Protein AF-E2AA90-F1 (afdb_monomer_lite)

pLDDT: mean 72.9, std 13.1, range [33.41, 88.0]

Foldseek 3Di:
DALVVVCVVVVHDSVVSVCCCCVVVVDPDPDRVPPDPDPDDPVVD

Secondary structure (DSSP, 8-state):
--HHHHHHHTTS-HHHHHHIIIIIT--S---TTTS-SSS-SSS--

Radius of gyration: 9.76 Å; chains: 1; bounding box: 25×19×20 Å

Structure (mmCIF, N/CA/C/O backbone):
data_AF-E2AA90-F1
#
_entry.id   AF-E2AA90-F1
#
loop_
_atom_site.group_PDB
_atom_site.id
_atom_site.type_symbol
_atom_site.label_atom_id
_atom_site.label_alt_id
_atom_site.label_comp_id
_atom_site.label_asym_id
_atom_site.label_entity_id
_atom_site.label_seq_id
_atom_site.pdbx_PDB_ins_code
_atom_site.Cartn_x
_atom_site.Cartn_y
_atom_site.Cartn_z
_atom_site.occupancy
_atom_site.B_iso_or_equiv
_atom_site.auth_seq_id
_atom_site.auth_comp_id
_atom_site.auth_asym_id
_atom_site.auth_atom_id
_atom_site.pdbx_PDB_model_num
ATOM 1 N N . VAL A 1 1 ? -3.726 -9.829 -2.337 1.00 61.50 1 VAL A N 1
ATOM 2 C CA . VAL A 1 1 ? -2.467 -9.973 -3.120 1.00 61.50 1 VAL A CA 1
ATOM 3 C C . VAL A 1 1 ? -1.363 -9.365 -2.299 1.00 61.50 1 VAL A C 1
ATOM 5 O O . VAL A 1 1 ? -1.637 -8.419 -1.571 1.00 61.50 1 VAL A O 1
ATOM 8 N N . LYS A 1 2 ? -0.151 -9.917 -2.318 1.00 72.88 2 LYS A N 1
ATOM 9 C CA . LYS A 1 2 ? 0.939 -9.308 -1.537 1.00 72.88 2 LYS A CA 1
ATOM 10 C C . LYS A 1 2 ? 1.391 -8.017 -2.238 1.00 72.88 2 LYS A C 1
ATOM 12 O O . LYS A 1 2 ? 1.414 -7.975 -3.460 1.00 72.88 2 LYS A O 1
ATOM 17 N N . VAL A 1 3 ? 1.805 -6.98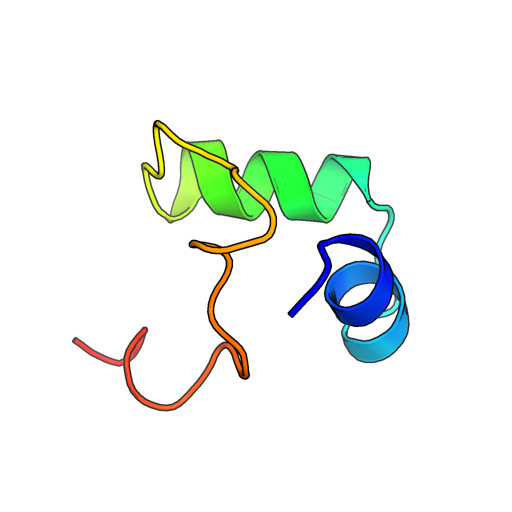2 -1.501 1.00 74.81 3 VAL A N 1
ATOM 18 C CA . VAL A 1 3 ? 2.319 -5.713 -2.084 1.00 74.81 3 VAL A CA 1
ATOM 19 C C . VAL A 1 3 ? 3.443 -5.969 -3.102 1.00 74.81 3 VAL A C 1
ATOM 21 O O . VAL A 1 3 ? 3.537 -5.292 -4.118 1.00 74.81 3 VAL A O 1
ATOM 24 N N . ARG A 1 4 ? 4.236 -7.024 -2.881 1.00 79.94 4 ARG A N 1
ATOM 25 C CA . ARG A 1 4 ? 5.292 -7.487 -3.792 1.00 79.94 4 ARG A CA 1
ATOM 26 C C . ARG A 1 4 ? 4.782 -8.038 -5.132 1.00 79.94 4 ARG A C 1
ATOM 28 O O . ARG A 1 4 ? 5.466 -7.953 -6.142 1.00 79.94 4 ARG A O 1
ATOM 35 N N . GLU A 1 5 ? 3.593 -8.627 -5.159 1.00 79.56 5 GLU A N 1
ATOM 36 C CA . GLU A 1 5 ? 2.964 -9.004 -6.428 1.00 79.56 5 GLU A CA 1
ATOM 37 C C . GLU A 1 5 ? 2.490 -7.752 -7.172 1.00 79.56 5 GLU A C 1
ATOM 39 O O . GLU A 1 5 ? 2.696 -7.673 -8.374 1.00 79.56 5 GLU A O 1
ATOM 44 N N . LEU A 1 6 ? 1.951 -6.739 -6.477 1.00 78.56 6 LEU A N 1
ATOM 45 C CA . LEU A 1 6 ? 1.599 -5.460 -7.114 1.00 78.56 6 LEU A CA 1
ATOM 46 C C . LEU A 1 6 ? 2.824 -4.742 -7.673 1.00 78.56 6 LEU A C 1
ATOM 48 O O . LEU A 1 6 ? 2.760 -4.249 -8.791 1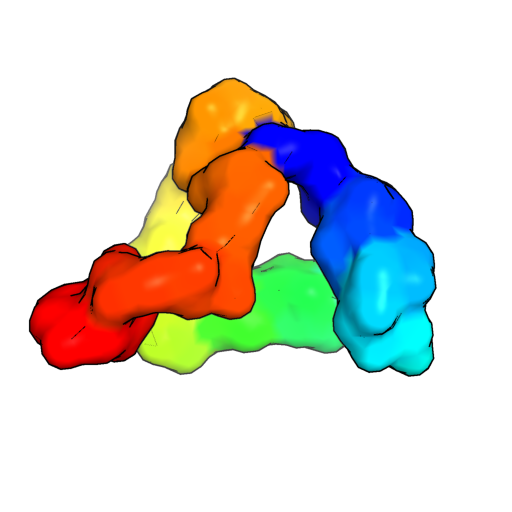.00 78.56 6 LEU A O 1
ATOM 52 N N . SER A 1 7 ? 3.940 -4.717 -6.938 1.00 84.00 7 SER A N 1
ATOM 53 C CA . SER A 1 7 ? 5.186 -4.133 -7.444 1.00 84.00 7 SER A CA 1
ATOM 54 C C . SER A 1 7 ? 5.667 -4.845 -8.704 1.00 84.00 7 SER A C 1
ATOM 56 O O . SER A 1 7 ? 6.125 -4.192 -9.630 1.00 84.00 7 SER A O 1
ATOM 58 N N . ASN A 1 8 ? 5.518 -6.172 -8.764 1.00 84.31 8 ASN A N 1
ATOM 59 C CA . ASN A 1 8 ? 5.917 -6.961 -9.927 1.00 84.31 8 ASN A CA 1
ATOM 60 C C . ASN A 1 8 ? 4.956 -6.786 -11.114 1.00 84.31 8 ASN A C 1
ATOM 62 O O . ASN A 1 8 ? 5.414 -6.677 -12.244 1.00 84.31 8 ASN A O 1
ATOM 66 N N . ILE A 1 9 ? 3.642 -6.739 -10.873 1.00 83.81 9 ILE A N 1
ATOM 67 C CA . ILE A 1 9 ? 2.621 -6.566 -11.921 1.00 83.81 9 ILE A CA 1
ATOM 68 C C . ILE A 1 9 ? 2.676 -5.152 -12.503 1.00 83.81 9 ILE A C 1
ATOM 70 O O . ILE A 1 9 ? 2.641 -4.978 -13.716 1.00 83.81 9 ILE A O 1
ATOM 74 N N . ALA A 1 10 ? 2.766 -4.139 -11.640 1.00 80.50 10 ALA A N 1
ATOM 75 C CA . ALA A 1 10 ? 2.838 -2.742 -12.051 1.00 80.50 10 ALA A CA 1
ATOM 76 C C . ALA A 1 10 ? 4.273 -2.289 -12.380 1.00 80.50 10 ALA A C 1
ATOM 78 O O . ALA A 1 10 ? 4.464 -1.151 -12.796 1.00 80.50 10 ALA A O 1
ATOM 79 N N . ASN A 1 11 ? 5.272 -3.162 -12.198 1.00 86.25 11 ASN A N 1
ATOM 80 C CA . ASN A 1 11 ? 6.699 -2.895 -12.400 1.00 86.25 11 ASN A CA 1
ATOM 81 C C . ASN A 1 11 ? 7.188 -1.590 -11.732 1.00 86.25 11 ASN A C 1
ATOM 83 O O . ASN A 1 11 ? 7.980 -0.831 -12.289 1.00 86.25 11 ASN A O 1
ATOM 87 N N . ILE A 1 12 ? 6.686 -1.316 -10.529 1.00 86.56 12 ILE A N 1
ATOM 88 C CA . ILE A 1 12 ? 7.033 -0.149 -9.711 1.00 86.56 12 ILE A CA 1
ATOM 89 C C . ILE A 1 12 ? 7.645 -0.606 -8.394 1.00 86.56 12 ILE A C 1
ATOM 91 O O . ILE A 1 12 ? 7.403 -1.720 -7.938 1.00 86.56 12 ILE A O 1
ATOM 95 N N . SER A 1 13 ? 8.424 0.257 -7.745 1.00 88.00 13 SER A N 1
ATOM 96 C CA . SER A 1 13 ? 8.981 -0.069 -6.434 1.00 88.00 13 SER A CA 1
ATOM 97 C C . SER A 1 13 ? 7.874 -0.298 -5.396 1.00 88.00 13 SER A C 1
ATOM 99 O O . SER A 1 13 ? 6.822 0.341 -5.426 1.00 88.00 13 SER A O 1
ATOM 101 N N . ILE A 1 14 ? 8.125 -1.200 -4.442 1.00 84.44 14 ILE A N 1
ATOM 102 C CA . ILE A 1 14 ? 7.201 -1.506 -3.332 1.00 84.44 14 ILE A CA 1
ATOM 103 C C . ILE A 1 14 ? 6.842 -0.237 -2.545 1.00 84.44 14 ILE A C 1
ATOM 105 O O . ILE A 1 14 ? 5.691 -0.059 -2.160 1.00 84.44 14 ILE A O 1
ATOM 109 N N . ASP A 1 15 ? 7.809 0.661 -2.361 1.00 85.75 15 ASP A N 1
ATOM 110 C CA . ASP A 1 15 ? 7.608 1.965 -1.725 1.00 85.75 15 ASP A CA 1
ATOM 111 C C . ASP A 1 15 ? 6.586 2.826 -2.483 1.00 85.75 15 ASP A C 1
ATOM 113 O O . ASP A 1 15 ? 5.656 3.381 -1.901 1.00 85.75 15 ASP A O 1
ATOM 117 N N . ARG A 1 16 ? 6.674 2.833 -3.818 1.00 85.94 16 ARG A N 1
ATOM 118 C CA . ARG A 1 16 ? 5.717 3.543 -4.667 1.00 85.94 16 ARG A CA 1
ATOM 119 C C . ARG A 1 16 ? 4.324 2.930 -4.592 1.00 85.94 16 ARG A C 1
ATOM 121 O O . ARG A 1 16 ? 3.346 3.669 -4.579 1.00 85.94 16 ARG A O 1
ATOM 128 N N . VAL A 1 17 ? 4.226 1.603 -4.480 1.00 84.12 17 VAL A N 1
ATOM 129 C CA . VAL A 1 17 ? 2.947 0.926 -4.217 1.00 84.12 17 VAL A CA 1
ATOM 130 C C . VAL A 1 17 ? 2.377 1.372 -2.868 1.00 84.12 17 VAL A C 1
ATOM 132 O O . VAL A 1 17 ? 1.202 1.714 -2.801 1.00 84.12 17 VAL A O 1
ATOM 135 N N . HIS A 1 18 ? 3.184 1.421 -1.804 1.00 82.12 18 HIS A N 1
ATOM 136 C CA . HIS A 1 18 ? 2.731 1.900 -0.494 1.00 82.12 18 HIS A CA 1
ATOM 137 C C . HIS A 1 18 ? 2.246 3.350 -0.529 1.00 82.12 18 HIS A C 1
ATOM 139 O O . HIS A 1 18 ? 1.163 3.618 -0.015 1.00 82.12 18 HIS A O 1
ATOM 145 N N . ASN A 1 19 ? 2.983 4.251 -1.182 1.00 86.38 19 ASN A N 1
ATOM 146 C CA . ASN A 1 19 ? 2.566 5.645 -1.336 1.00 86.38 19 ASN A CA 1
ATOM 147 C C . ASN A 1 19 ? 1.239 5.759 -2.092 1.00 86.38 19 ASN A C 1
ATOM 149 O O . ASN A 1 19 ? 0.365 6.504 -1.671 1.00 86.38 19 ASN A O 1
ATOM 153 N N . ILE A 1 20 ? 1.022 4.979 -3.154 1.00 85.00 20 ILE A N 1
ATOM 154 C CA . ILE A 1 20 ? -0.262 4.987 -3.872 1.00 85.00 20 ILE A CA 1
ATOM 155 C C . ILE A 1 20 ? -1.396 4.478 -2.976 1.00 85.00 20 ILE A C 1
ATOM 157 O O . ILE A 1 20 ? -2.446 5.111 -2.886 1.00 85.00 20 ILE A O 1
ATOM 161 N N . LEU A 1 21 ? -1.186 3.367 -2.268 1.00 81.50 21 LEU A N 1
ATOM 162 C CA . LEU A 1 21 ? -2.206 2.812 -1.378 1.00 81.50 21 LEU A CA 1
ATOM 163 C C . LEU A 1 21 ? -2.538 3.762 -0.209 1.00 81.50 21 LEU A C 1
ATOM 165 O O . LEU A 1 21 ? -3.692 3.841 0.206 1.00 81.50 21 LEU A O 1
ATOM 169 N N . HIS A 1 22 ? -1.552 4.484 0.320 1.00 81.69 22 HIS A N 1
ATOM 170 C CA . HIS A 1 22 ? -1.743 5.388 1.453 1.00 81.69 22 HIS A CA 1
ATOM 171 C C . HIS A 1 22 ? -2.264 6.769 1.034 1.00 81.69 22 HIS A C 1
ATOM 173 O O . HIS A 1 22 ? -3.276 7.222 1.561 1.00 81.69 22 HIS A O 1
ATOM 179 N N . GLU A 1 23 ? -1.614 7.417 0.068 1.00 85.19 23 GLU A N 1
ATOM 180 C CA . GLU A 1 23 ? -1.895 8.804 -0.323 1.00 85.19 23 GLU A CA 1
ATOM 181 C C . GLU A 1 23 ? -3.072 8.904 -1.287 1.00 85.19 23 GLU A C 1
ATOM 183 O O . GLU A 1 23 ? -3.942 9.751 -1.113 1.00 85.19 23 GLU A O 1
ATOM 188 N N . HIS A 1 24 ? -3.122 8.031 -2.295 1.00 82.81 24 HIS A N 1
ATOM 189 C CA . HIS A 1 24 ? -4.160 8.103 -3.323 1.00 82.81 24 HIS A CA 1
ATOM 190 C C . HIS A 1 24 ? -5.406 7.306 -2.944 1.00 82.81 24 HIS A C 1
ATOM 192 O O . HIS A 1 24 ? -6.508 7.678 -3.336 1.00 82.81 24 HIS A O 1
ATOM 198 N N . LEU A 1 25 ? -5.245 6.204 -2.201 1.00 80.44 25 LEU A N 1
ATOM 199 C CA . LEU A 1 25 ? -6.360 5.325 -1.825 1.00 80.44 25 LEU A CA 1
ATOM 200 C C . LEU A 1 25 ? -6.774 5.445 -0.362 1.00 80.44 25 LEU A C 1
ATOM 202 O O . LEU A 1 25 ? -7.684 4.736 0.068 1.00 80.44 25 LEU A O 1
ATOM 206 N N . HIS A 1 26 ? -6.108 6.319 0.399 1.00 78.44 26 HIS A N 1
ATOM 207 C CA . HIS A 1 26 ? -6.384 6.583 1.812 1.00 78.44 26 HIS A CA 1
ATOM 208 C C . HIS A 1 26 ? -6.480 5.308 2.672 1.00 78.44 26 HIS A C 1
ATOM 210 O O . HIS A 1 26 ? -7.171 5.267 3.697 1.00 78.44 26 HIS A O 1
ATOM 216 N N . MET A 1 27 ? -5.774 4.238 2.284 1.00 79.62 27 MET A N 1
ATOM 217 C CA . MET A 1 27 ? -5.807 2.968 3.000 1.00 79.62 27 MET A CA 1
ATOM 218 C C . MET A 1 27 ? -4.915 3.045 4.239 1.00 79.62 27 MET A C 1
ATOM 220 O O . MET A 1 27 ? -3.706 2.843 4.184 1.00 79.62 27 MET A O 1
ATOM 224 N N . ARG A 1 28 ? -5.533 3.267 5.401 1.00 71.81 28 ARG A N 1
ATOM 225 C CA . ARG A 1 28 ? -4.830 3.317 6.697 1.00 71.81 28 ARG A CA 1
ATOM 226 C C . ARG A 1 28 ? -4.313 1.963 7.206 1.00 71.81 28 ARG A C 1
ATOM 228 O O . ARG A 1 28 ? -3.465 1.940 8.092 1.00 71.81 28 ARG A O 1
ATOM 235 N N . LYS A 1 29 ? -4.812 0.828 6.696 1.00 67.12 29 LYS A N 1
ATOM 236 C CA . LYS A 1 29 ? -4.365 -0.525 7.094 1.00 67.12 29 LYS A CA 1
ATOM 237 C C . LYS A 1 29 ? -3.875 -1.331 5.894 1.00 67.12 29 LYS A C 1
ATOM 239 O O . LYS A 1 29 ? -4.622 -2.089 5.280 1.00 67.12 29 LYS A O 1
ATOM 244 N N . LEU A 1 30 ? -2.578 -1.226 5.623 1.00 67.88 30 LEU A N 1
ATOM 245 C CA . LEU A 1 30 ? -1.873 -1.973 4.580 1.00 67.88 30 LEU A CA 1
ATOM 246 C C . LEU A 1 30 ? -1.474 -3.370 5.075 1.00 67.88 30 LEU A C 1
ATOM 248 O O . LEU A 1 30 ? -0.302 -3.707 5.198 1.00 67.88 30 LEU A O 1
ATOM 252 N N . SER A 1 31 ? -2.454 -4.204 5.417 1.00 64.06 31 SER A N 1
ATOM 253 C CA . SER A 1 31 ? -2.182 -5.618 5.692 1.00 64.06 31 SER A CA 1
ATOM 254 C C . SER A 1 31 ? -2.265 -6.412 4.391 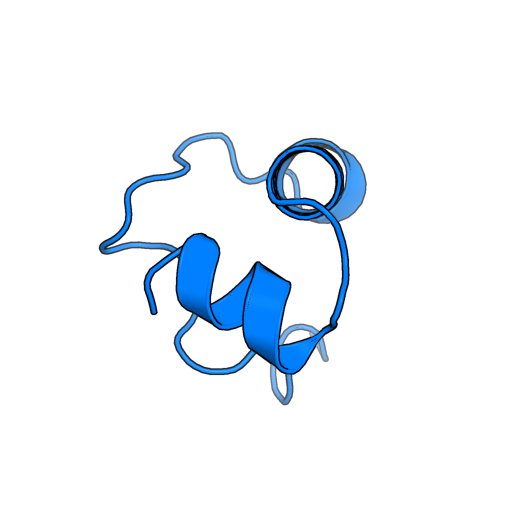1.00 64.06 31 SER A C 1
ATOM 256 O O . SER A 1 31 ? -3.167 -6.194 3.588 1.00 64.06 31 SER A O 1
ATOM 258 N N . ALA A 1 32 ? -1.369 -7.384 4.189 1.00 59.09 32 ALA A N 1
ATOM 259 C CA . ALA A 1 32 ? -1.347 -8.246 2.998 1.00 59.09 32 ALA A CA 1
ATOM 260 C C . ALA A 1 32 ? -2.672 -9.000 2.738 1.00 59.09 32 ALA A C 1
ATOM 262 O O . ALA A 1 32 ? -2.882 -9.521 1.641 1.00 59.09 32 ALA A O 1
ATOM 263 N N . ARG A 1 33 ? -3.565 -9.053 3.739 1.00 64.50 33 ARG A N 1
ATOM 264 C CA . ARG A 1 33 ? -4.940 -9.559 3.610 1.00 64.50 33 ARG A CA 1
ATOM 265 C C . ARG A 1 33 ? -5.912 -8.554 2.977 1.00 64.50 33 ARG A C 1
ATOM 267 O O . ARG A 1 33 ? -6.856 -8.981 2.331 1.00 64.50 33 ARG A O 1
ATOM 274 N N . TRP A 1 34 ? -5.677 -7.258 3.162 1.00 66.94 34 TRP A N 1
ATOM 275 C CA . TRP A 1 34 ? -6.553 -6.156 2.746 1.00 66.94 34 TRP A CA 1
ATOM 276 C C . TRP A 1 34 ? -6.152 -5.525 1.413 1.00 66.94 34 TRP A C 1
ATOM 278 O O . TRP A 1 34 ? -6.963 -4.850 0.791 1.00 66.94 34 TRP A O 1
ATOM 288 N N . VAL A 1 35 ? -4.922 -5.769 0.953 1.00 65.44 35 VAL A N 1
ATOM 289 C CA . VAL A 1 35 ? -4.448 -5.295 -0.351 1.00 65.44 35 VAL A CA 1
ATOM 290 C C . VAL A 1 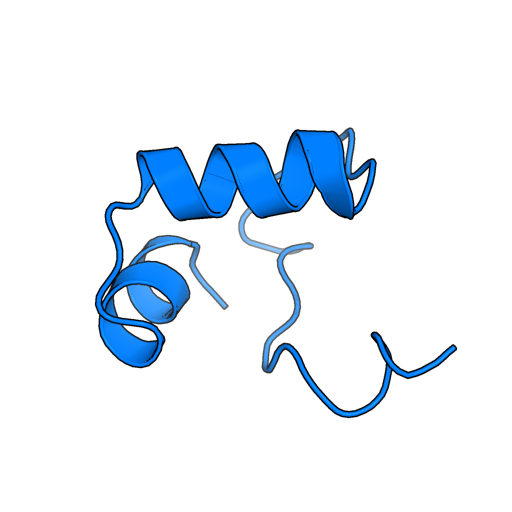35 ? -5.228 -6.011 -1.470 1.00 65.44 35 VAL A C 1
ATOM 292 O O . VAL A 1 35 ? -5.099 -7.244 -1.605 1.00 65.44 35 VAL A O 1
ATOM 295 N N . PRO A 1 36 ? -6.028 -5.274 -2.272 1.00 66.94 36 PRO A N 1
ATOM 296 C CA . PRO A 1 36 ? -6.935 -5.860 -3.254 1.00 66.94 36 PRO A CA 1
ATOM 297 C C . PRO A 1 36 ? -6.211 -6.784 -4.231 1.00 66.94 36 PRO A C 1
ATOM 299 O O . PRO A 1 36 ? -5.097 -6.503 -4.674 1.00 66.94 36 PRO A O 1
ATOM 302 N N . ARG A 1 37 ? -6.838 -7.930 -4.543 1.00 66.38 37 ARG A N 1
ATOM 303 C CA . ARG A 1 37 ? -6.223 -8.997 -5.354 1.00 66.38 37 ARG A CA 1
ATOM 304 C C . ARG A 1 37 ? -5.996 -8.622 -6.819 1.00 66.38 37 ARG A C 1
ATOM 306 O O . ARG A 1 37 ? -5.196 -9.255 -7.491 1.00 66.38 37 ARG A O 1
ATOM 313 N N . LEU A 1 38 ? -6.660 -7.575 -7.275 1.00 62.62 38 LEU A N 1
ATOM 314 C CA . LEU A 1 38 ? -6.527 -7.027 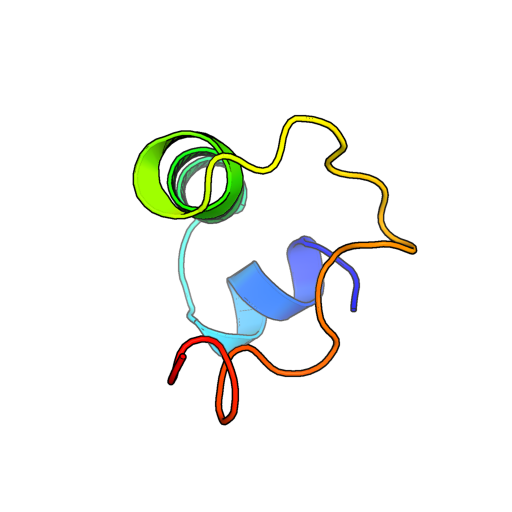-8.608 1.00 62.62 38 LEU A CA 1
ATOM 315 C C . LEU A 1 38 ? -7.010 -5.580 -8.498 1.00 62.62 38 LEU A C 1
ATOM 317 O O . LEU A 1 38 ? -8.205 -5.342 -8.321 1.00 62.62 38 LEU A O 1
A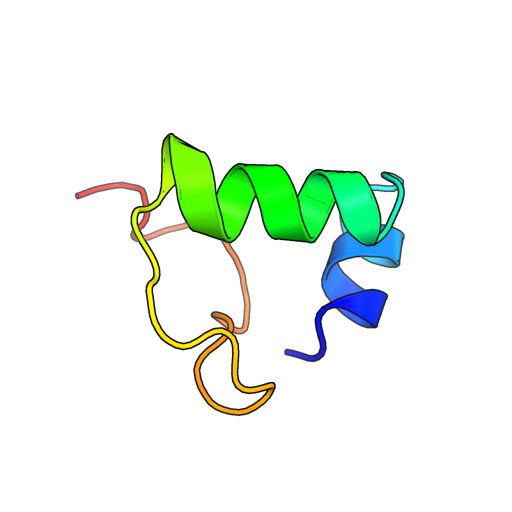TOM 321 N N . LEU A 1 39 ? -6.103 -4.604 -8.488 1.00 62.78 39 LEU A N 1
ATOM 322 C CA . LEU A 1 39 ? -6.519 -3.208 -8.608 1.00 62.78 39 LEU A CA 1
ATOM 323 C C . LEU A 1 39 ? -6.985 -2.994 -10.048 1.00 62.78 39 LEU A C 1
ATOM 325 O O . LEU A 1 39 ? -6.175 -2.766 -10.940 1.00 62.78 39 LEU A O 1
ATOM 329 N N . THR A 1 40 ? -8.296 -3.187 -10.218 1.00 63.69 40 THR A N 1
ATOM 330 C CA . THR A 1 40 ? -9.257 -2.762 -11.258 1.00 63.69 40 THR A CA 1
ATOM 331 C C . THR A 1 40 ? -10.247 -3.920 -11.453 1.00 63.69 40 THR A C 1
ATOM 333 O O . THR A 1 40 ? -9.882 -5.008 -11.872 1.00 63.69 40 THR A O 1
ATOM 336 N N . VAL A 1 41 ? -11.501 -3.817 -11.002 1.00 53.03 41 VAL A N 1
ATOM 337 C CA . VAL A 1 41 ? -12.562 -2.979 -11.593 1.00 53.03 41 VAL A CA 1
ATOM 338 C C . VAL A 1 41 ? -13.221 -2.025 -10.591 1.00 53.03 41 VAL A C 1
ATOM 340 O O . VAL A 1 41 ? -14.052 -1.254 -11.002 1.00 53.03 41 VAL A O 1
ATOM 343 N N . ASP A 1 42 ? -12.855 -1.995 -9.317 1.00 43.25 42 ASP A N 1
ATOM 344 C CA . ASP A 1 42 ? -13.555 -1.172 -8.304 1.00 43.25 42 ASP A CA 1
ATOM 345 C C . ASP A 1 42 ? -12.548 -0.502 -7.345 1.00 43.25 42 ASP A C 1
ATOM 347 O O . ASP A 1 42 ? -12.486 -0.741 -6.152 1.00 43.25 42 ASP A O 1
ATOM 351 N N . GLN A 1 43 ? -11.455 0.006 -7.901 1.00 52.59 43 GLN A N 1
ATOM 352 C CA . GLN A 1 43 ? -11.175 1.445 -7.899 1.00 52.59 43 GLN A CA 1
ATOM 353 C C . GLN A 1 43 ? -12.078 2.293 -8.801 1.00 52.59 43 GLN A C 1
ATOM 355 O O . GLN A 1 43 ? -11.929 3.509 -8.834 1.00 52.59 43 GLN A O 1
ATOM 360 N N . LYS A 1 44 ? -12.948 1.665 -9.599 1.00 44.69 44 LYS A N 1
ATOM 361 C CA . LYS A 1 44 ? -13.883 2.351 -10.495 1.00 44.69 44 LYS A CA 1
ATOM 362 C C . LYS A 1 44 ? -15.162 2.862 -9.797 1.00 44.69 44 LYS A C 1
ATOM 364 O O . LYS A 1 44 ? -16.064 3.292 -10.517 1.00 44.69 44 LYS A O 1
ATOM 369 N N . ARG A 1 45 ? -15.237 2.871 -8.456 1.00 33.41 45 ARG A N 1
ATOM 370 C CA . ARG A 1 45 ? -16.213 3.646 -7.673 1.00 33.41 45 ARG A CA 1
ATOM 371 C C . ARG A 1 45 ? -15.668 4.058 -6.308 1.00 33.41 45 ARG A C 1
ATOM 373 O O . ARG A 1 45 ? -14.813 3.319 -5.774 1.00 33.41 45 ARG A O 1
#

Sequence (45 aa):
VKVRELSNIANISIDRVHNILHEHLHMRKLSARWVPRLLTVDQKR

Organism: Camponotus floridanus (NCBI:txid104421)